Protein AF-A0A3T0RVB4-F1 (afdb_monomer_lite)

Secondary structure (DSSP, 8-state):
------------------------EEEEEEEEEEETTEEEEEEEEEEE-TT--EEEGGGTT--HHHHHHHH-TT------SSS-HHHHHHHHTT-EEEEEEEEETTEEEEEEEEEEPSSTT-EEEHHHHHHHHHTT-

pLDDT: mean 75.11, std 17.11, range [39.62, 95.88]

Sequence (137 aa):
MKNLIRSLFVLFSFCAITVTASADDCGTGKLNYKNKNIAVSEEVEICKNEYSQFYAKKCANGCEFTKALKQQTEVEVEDATVGSPGGQICQELGFDSRLVEVEFKKTKTPHVDLCFGKDKDSFVSTGFLRDLKGSLE

Radius of gyration: 22.42 Å; chains: 1; bounding box: 85×42×36 Å

Structure (mmCIF, N/CA/C/O backbone):
data_AF-A0A3T0RVB4-F1
#
_entry.id   AF-A0A3T0RVB4-F1
#
loop_
_atom_site.group_PDB
_atom_site.id
_atom_site.type_symbol
_atom_site.label_atom_id
_atom_site.label_alt_id
_atom_site.label_comp_id
_atom_site.label_asym_id
_atom_site.label_entity_id
_atom_site.label_seq_id
_atom_site.pdbx_PDB_ins_code
_atom_site.Cartn_x
_atom_site.Cartn_y
_atom_site.Cartn_z
_atom_site.occupancy
_atom_site.B_iso_or_equiv
_atom_site.auth_seq_id
_atom_site.auth_comp_id
_atom_site.auth_asym_id
_atom_site.auth_atom_id
_atom_site.pdbx_PDB_model_num
ATOM 1 N N . MET A 1 1 ? 68.637 -27.341 -19.274 1.00 39.62 1 MET A N 1
ATOM 2 C CA . MET A 1 1 ? 68.010 -26.270 -20.082 1.00 39.62 1 MET A CA 1
ATOM 3 C C . MET A 1 1 ? 66.578 -26.714 -20.350 1.00 39.62 1 MET A C 1
ATOM 5 O O . MET A 1 1 ? 66.400 -27.729 -20.993 1.00 39.62 1 MET A O 1
ATOM 9 N N . LYS A 1 2 ? 65.624 -26.260 -19.529 1.00 42.66 2 LYS A N 1
ATOM 10 C CA . LYS A 1 2 ? 64.798 -25.051 -19.730 1.00 42.66 2 LYS A CA 1
ATOM 11 C C . LYS A 1 2 ? 63.659 -25.314 -20.727 1.00 42.66 2 LYS A C 1
ATOM 13 O O . LYS A 1 2 ? 63.905 -25.318 -21.923 1.00 42.66 2 LYS A O 1
ATOM 18 N N . ASN A 1 3 ? 62.445 -25.516 -20.203 1.00 47.66 3 ASN A N 1
ATOM 19 C CA . ASN A 1 3 ? 61.256 -24.671 -20.430 1.00 47.66 3 ASN A CA 1
ATOM 20 C C . ASN A 1 3 ? 59.991 -25.477 -20.088 1.00 47.66 3 ASN A C 1
ATOM 22 O O . ASN A 1 3 ? 59.591 -26.379 -20.806 1.00 47.66 3 ASN A O 1
ATOM 26 N N . LEU A 1 4 ? 59.529 -25.354 -18.846 1.00 48.09 4 LEU A N 1
ATOM 27 C CA . LEU A 1 4 ? 58.493 -24.397 -18.426 1.00 48.09 4 LEU A CA 1
ATOM 28 C C . LEU A 1 4 ? 57.080 -24.929 -18.706 1.00 48.09 4 LEU A C 1
ATOM 30 O O . LEU A 1 4 ? 56.385 -24.537 -19.633 1.00 48.09 4 LEU A O 1
ATOM 34 N N . ILE A 1 5 ? 56.661 -25.794 -17.784 1.00 57.03 5 ILE A N 1
ATOM 35 C CA . ILE A 1 5 ? 55.304 -25.821 -17.243 1.00 57.03 5 ILE A CA 1
ATOM 36 C C . ILE A 1 5 ? 54.887 -24.371 -16.979 1.00 57.03 5 ILE A C 1
ATOM 38 O O . ILE A 1 5 ? 55.533 -23.727 -16.150 1.00 57.03 5 ILE A O 1
ATOM 42 N N . ARG A 1 6 ? 53.844 -23.867 -17.648 1.00 49.91 6 ARG A N 1
ATOM 43 C CA . ARG A 1 6 ? 52.849 -22.947 -17.067 1.00 49.91 6 ARG A CA 1
ATOM 44 C C . ARG A 1 6 ? 51.875 -22.403 -18.109 1.00 49.91 6 ARG A C 1
ATOM 46 O O . ARG A 1 6 ? 52.274 -21.926 -19.160 1.00 49.91 6 ARG A O 1
ATOM 53 N N . SER A 1 7 ? 50.620 -22.367 -17.675 1.00 51.84 7 SER A N 1
ATOM 54 C CA . SER A 1 7 ? 49.610 -21.384 -18.063 1.00 51.84 7 SER A CA 1
ATOM 55 C C . SER A 1 7 ? 48.964 -21.539 -19.435 1.00 51.84 7 SER A C 1
ATOM 57 O O . SER A 1 7 ? 49.312 -20.853 -20.386 1.00 51.84 7 SER A O 1
ATOM 59 N N . LEU A 1 8 ? 47.884 -22.321 -19.468 1.00 43.34 8 LEU A N 1
ATOM 60 C CA . LEU A 1 8 ? 46.702 -21.922 -20.235 1.00 43.34 8 LEU A CA 1
ATOM 61 C C . LEU A 1 8 ? 45.421 -22.360 -19.510 1.00 43.34 8 LEU A C 1
ATOM 63 O O . LEU A 1 8 ? 44.598 -23.114 -20.008 1.00 43.34 8 LEU A O 1
ATOM 67 N N . PHE A 1 9 ? 45.299 -21.913 -18.269 1.00 50.94 9 PHE A N 1
ATOM 68 C CA . PHE A 1 9 ? 44.033 -21.838 -17.550 1.00 50.94 9 PHE A CA 1
ATOM 69 C C . PHE A 1 9 ? 43.914 -20.383 -17.095 1.00 50.94 9 PHE A C 1
ATOM 71 O O . PHE A 1 9 ? 44.941 -19.772 -16.801 1.00 50.94 9 PHE A O 1
ATOM 78 N N . VAL A 1 10 ? 42.691 -19.858 -17.002 1.00 53.34 10 VAL A N 1
ATOM 79 C CA . VAL A 1 10 ? 42.357 -18.449 -16.699 1.00 53.34 10 VAL A CA 1
ATOM 80 C C . VAL A 1 10 ? 42.542 -17.558 -17.944 1.00 53.34 10 VAL A C 1
ATOM 82 O O . VAL A 1 10 ? 43.652 -17.281 -18.367 1.00 53.34 10 VAL A O 1
ATOM 85 N N . LEU A 1 11 ? 41.496 -17.167 -18.670 1.00 47.28 11 LEU A N 1
ATOM 86 C CA . LEU A 1 11 ? 40.499 -16.181 -18.255 1.00 47.28 11 LEU A CA 1
ATOM 87 C C . LEU A 1 11 ? 39.195 -16.411 -19.055 1.00 47.28 11 LEU A C 1
ATOM 89 O O . LEU A 1 11 ? 38.960 -15.790 -20.088 1.00 47.28 11 LEU A O 1
ATOM 93 N N . PHE A 1 12 ? 38.307 -17.280 -18.571 1.00 45.94 12 PHE A N 1
ATOM 94 C CA . PHE A 1 12 ? 36.884 -17.148 -18.893 1.00 45.94 12 PHE A CA 1
ATOM 95 C C . PHE A 1 12 ? 36.340 -16.036 -17.995 1.00 45.94 12 PHE A C 1
ATOM 97 O O . PHE A 1 12 ? 35.777 -16.280 -16.931 1.00 45.94 12 PHE A O 1
ATOM 104 N N . SER A 1 13 ? 36.595 -14.792 -18.401 1.00 52.44 13 SER A N 1
ATOM 105 C CA . SER A 1 13 ? 35.990 -13.603 -17.806 1.00 52.44 13 SER A CA 1
ATOM 106 C C . SER A 1 13 ? 34.532 -13.526 -18.257 1.00 52.44 13 SER A C 1
ATOM 108 O O . SER A 1 13 ? 34.138 -12.634 -19.003 1.00 52.44 13 SER A O 1
ATOM 110 N N . PHE A 1 14 ? 33.723 -14.498 -17.830 1.00 54.00 14 PHE A N 1
ATOM 111 C CA . PHE A 1 14 ? 32.285 -14.306 -17.752 1.00 54.00 14 PHE A CA 1
ATOM 112 C C . PHE A 1 14 ? 32.068 -13.268 -16.655 1.00 54.00 14 PHE A C 1
ATOM 114 O O . PHE A 1 14 ? 31.983 -13.595 -15.472 1.00 54.00 14 PHE A O 1
ATOM 121 N N . CYS A 1 15 ? 32.013 -11.997 -17.050 1.00 50.72 15 CYS A N 1
ATOM 122 C CA . CYS A 1 15 ? 31.265 -11.003 -16.302 1.00 50.72 15 CYS A CA 1
ATOM 123 C C . CYS A 1 15 ? 29.825 -11.513 -16.249 1.00 50.72 15 CYS A C 1
ATOM 125 O O . CYS A 1 15 ? 29.020 -11.243 -17.136 1.00 50.72 15 CYS A O 1
ATOM 127 N N . ALA A 1 16 ? 29.529 -12.317 -15.229 1.00 48.28 16 ALA A N 1
ATOM 128 C CA . ALA A 1 16 ? 28.181 -12.543 -14.768 1.00 48.28 16 ALA A CA 1
ATOM 129 C C . ALA A 1 16 ? 27.679 -11.173 -14.317 1.00 48.28 16 ALA A C 1
ATOM 131 O O . ALA A 1 16 ? 27.910 -10.745 -13.189 1.00 48.28 16 ALA A O 1
ATOM 132 N N . ILE A 1 17 ? 27.067 -10.447 -15.251 1.00 48.03 17 ILE A N 1
ATOM 133 C CA . ILE A 1 17 ? 26.210 -9.314 -14.946 1.00 48.03 17 ILE A CA 1
ATOM 134 C C . ILE A 1 17 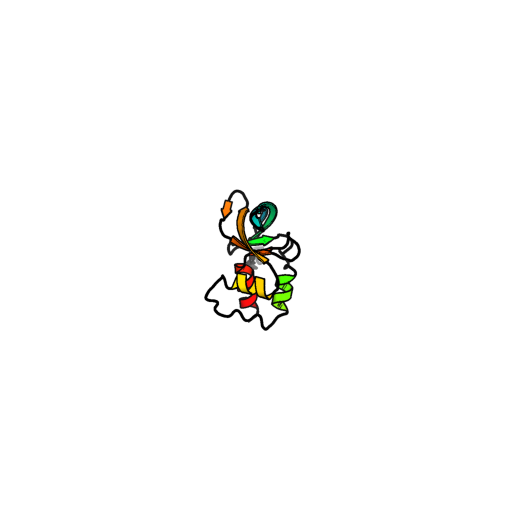? 25.035 -9.944 -14.207 1.00 48.03 17 ILE A C 1
ATOM 136 O O . ILE A 1 17 ? 24.049 -10.371 -14.803 1.00 48.03 17 ILE A O 1
ATOM 140 N N . THR A 1 18 ? 25.195 -10.122 -12.899 1.00 44.53 18 THR A N 1
ATOM 141 C CA . THR A 1 18 ? 24.088 -10.407 -12.005 1.00 44.53 18 THR A CA 1
ATOM 142 C C . THR A 1 18 ? 23.189 -9.190 -12.088 1.00 44.53 18 THR A C 1
ATOM 144 O O . THR A 1 18 ? 23.460 -8.164 -11.466 1.00 44.53 18 THR A O 1
ATOM 147 N N . VAL A 1 19 ? 22.154 -9.284 -12.918 1.00 47.94 19 VAL A N 1
ATOM 148 C CA . VAL A 1 19 ? 21.000 -8.399 -12.849 1.00 47.94 19 VAL A CA 1
ATOM 149 C C . VAL A 1 19 ? 20.393 -8.668 -11.479 1.00 47.94 19 VAL A C 1
ATOM 151 O O . VAL A 1 19 ? 19.651 -9.629 -11.289 1.00 47.94 19 VAL A O 1
ATOM 154 N N . THR A 1 20 ? 20.800 -7.892 -10.479 1.00 41.81 20 THR A N 1
ATOM 155 C CA . THR A 1 20 ? 20.102 -7.865 -9.203 1.00 41.81 20 THR A CA 1
ATOM 156 C C . THR A 1 20 ? 18.779 -7.181 -9.493 1.00 41.81 20 THR A C 1
ATOM 158 O O . THR A 1 20 ? 18.701 -5.955 -9.459 1.00 41.81 20 THR A O 1
ATOM 161 N N . ALA A 1 21 ? 17.752 -7.958 -9.841 1.00 52.41 21 ALA A N 1
ATOM 162 C CA . ALA A 1 21 ? 16.390 -7.504 -9.628 1.00 52.41 21 ALA A CA 1
ATOM 163 C C . ALA A 1 21 ? 16.342 -7.067 -8.160 1.00 52.41 21 ALA A C 1
ATOM 165 O O . ALA A 1 21 ? 16.620 -7.880 -7.273 1.00 52.41 21 ALA A O 1
ATOM 166 N N . SER A 1 22 ? 16.162 -5.767 -7.929 1.00 56.75 22 SER A N 1
ATOM 167 C CA . SER A 1 22 ? 16.068 -5.199 -6.591 1.00 56.75 22 SER A CA 1
ATOM 168 C C . SER A 1 22 ? 14.964 -5.963 -5.871 1.00 56.75 22 SER A C 1
ATOM 170 O O . SER A 1 22 ? 13.799 -5.822 -6.225 1.00 56.75 22 SER A O 1
ATOM 172 N N . ALA A 1 23 ? 15.331 -6.829 -4.925 1.00 71.38 23 ALA A N 1
ATOM 173 C CA . ALA A 1 23 ? 14.349 -7.580 -4.163 1.00 71.38 23 ALA A CA 1
ATOM 174 C C . ALA A 1 23 ? 13.448 -6.579 -3.435 1.00 71.38 23 ALA A C 1
ATOM 176 O O . ALA A 1 23 ? 13.952 -5.670 -2.771 1.00 71.38 23 ALA A O 1
ATOM 177 N N . ASP A 1 24 ? 12.135 -6.735 -3.586 1.00 85.31 24 ASP A N 1
ATOM 178 C CA . ASP A 1 24 ? 11.176 -5.867 -2.918 1.00 85.31 24 ASP A CA 1
ATOM 179 C C . ASP A 1 24 ? 11.401 -5.885 -1.404 1.00 85.31 24 ASP A C 1
ATOM 181 O O . ASP A 1 24 ? 11.643 -6.934 -0.794 1.00 85.31 24 ASP A O 1
ATOM 185 N N . ASP A 1 25 ? 11.327 -4.709 -0.786 1.00 91.88 25 ASP A N 1
ATOM 186 C CA . ASP A 1 25 ? 11.550 -4.578 0.642 1.00 91.88 25 ASP A CA 1
ATOM 187 C C . ASP A 1 25 ? 10.256 -4.865 1.405 1.00 91.88 25 ASP A C 1
ATOM 189 O O . ASP A 1 25 ? 9.337 -4.046 1.411 1.00 91.88 25 ASP A O 1
ATOM 193 N N . CYS A 1 26 ? 10.181 -6.025 2.057 1.00 92.44 26 CYS A N 1
ATOM 194 C CA . CYS A 1 26 ? 8.987 -6.492 2.755 1.00 92.44 26 CYS A CA 1
ATOM 195 C C . CYS A 1 26 ? 9.155 -6.516 4.279 1.00 92.44 26 CYS A C 1
ATOM 197 O O . CYS A 1 26 ? 10.222 -6.823 4.813 1.00 92.44 26 CYS A O 1
ATOM 199 N N . GLY A 1 27 ? 8.069 -6.251 5.002 1.00 92.75 27 GLY A N 1
ATOM 200 C CA . GLY A 1 27 ? 8.034 -6.316 6.461 1.00 92.75 27 GLY A CA 1
ATOM 201 C C . GLY A 1 27 ? 6.682 -5.924 7.050 1.00 92.75 27 GLY A C 1
ATOM 202 O O . GLY A 1 27 ? 5.743 -5.579 6.336 1.00 92.75 27 GLY A O 1
ATOM 203 N N . THR A 1 28 ? 6.582 -5.964 8.373 1.00 94.38 28 THR A N 1
ATOM 204 C CA . THR A 1 28 ? 5.390 -5.496 9.086 1.00 94.38 28 THR A CA 1
ATOM 205 C C . THR A 1 28 ? 5.317 -3.969 9.059 1.00 94.38 28 THR A C 1
ATOM 207 O O . THR A 1 28 ? 6.307 -3.279 9.327 1.00 94.38 28 THR A O 1
ATOM 210 N N . GLY A 1 29 ? 4.138 -3.439 8.752 1.00 93.56 29 GLY A N 1
ATOM 211 C CA . GLY A 1 29 ? 3.830 -2.015 8.783 1.00 93.56 29 GLY A CA 1
ATOM 212 C C . GLY A 1 29 ? 2.406 -1.758 9.265 1.00 93.56 29 GLY A C 1
ATOM 213 O O . GLY A 1 29 ? 1.673 -2.690 9.594 1.00 93.56 29 GLY A O 1
ATOM 214 N N . LYS A 1 30 ? 2.017 -0.485 9.316 1.00 95.31 30 LYS A N 1
ATOM 215 C CA . LYS A 1 30 ? 0.669 -0.065 9.708 1.00 95.31 30 LYS A CA 1
ATOM 216 C C . LYS A 1 30 ? 0.021 0.785 8.634 1.00 95.31 30 LYS A C 1
ATOM 218 O O . LYS A 1 30 ? 0.674 1.639 8.037 1.00 95.31 30 LYS A O 1
ATOM 223 N N . LEU A 1 31 ? -1.271 0.568 8.434 1.00 94.12 31 LEU A N 1
ATOM 224 C CA . LEU A 1 31 ? -2.131 1.384 7.590 1.00 94.12 31 LEU A CA 1
ATOM 225 C C . LEU A 1 31 ? -3.089 2.164 8.482 1.00 94.12 31 LEU A C 1
ATOM 227 O O . LEU A 1 31 ? -3.859 1.565 9.231 1.00 94.12 31 LEU A O 1
ATOM 231 N N . ASN A 1 32 ? -3.058 3.491 8.386 1.00 93.94 32 ASN A N 1
ATOM 232 C CA . ASN A 1 32 ? -3.980 4.373 9.094 1.00 93.94 32 ASN A CA 1
ATOM 233 C C . ASN A 1 32 ? -4.884 5.085 8.082 1.00 93.94 32 ASN A C 1
ATOM 235 O O . ASN A 1 32 ? -4.399 5.809 7.209 1.00 93.94 32 ASN A O 1
ATOM 239 N N . TYR A 1 33 ? -6.198 4.894 8.183 1.00 90.69 33 TYR A N 1
ATOM 240 C CA . TYR A 1 33 ? -7.168 5.489 7.257 1.00 90.69 33 TYR A CA 1
ATOM 241 C C . TYR A 1 33 ? -8.540 5.697 7.910 1.00 90.69 33 TYR A C 1
ATOM 243 O O . TYR A 1 33 ? -8.785 5.274 9.039 1.00 90.69 33 TYR A O 1
ATOM 251 N N . LYS A 1 34 ? -9.452 6.381 7.211 1.00 86.56 34 LYS A N 1
ATOM 252 C CA . LYS A 1 34 ? -10.847 6.547 7.646 1.00 86.56 34 LYS A CA 1
ATOM 253 C C . LYS A 1 34 ? -11.762 5.635 6.836 1.00 86.56 34 LYS A C 1
ATOM 255 O O . LYS A 1 34 ? -11.782 5.722 5.614 1.00 86.56 34 LYS A O 1
ATOM 260 N N . ASN A 1 35 ? -12.564 4.816 7.508 1.00 83.12 35 ASN A N 1
ATOM 261 C CA . ASN A 1 35 ? -13.626 4.017 6.897 1.00 83.12 35 ASN A CA 1
ATOM 262 C C . ASN A 1 35 ? -14.977 4.472 7.449 1.00 83.12 35 ASN A C 1
ATOM 264 O O . ASN A 1 35 ? -15.220 4.342 8.647 1.00 83.12 35 ASN A O 1
ATOM 268 N N . LYS A 1 36 ? -15.847 5.041 6.603 1.00 85.25 36 LYS A N 1
ATOM 269 C CA . LYS A 1 36 ? -17.158 5.584 7.019 1.00 85.25 36 LYS A CA 1
ATOM 270 C C . LYS A 1 36 ? -17.054 6.497 8.258 1.00 85.25 36 LYS A C 1
ATOM 272 O O . LYS A 1 36 ? -17.829 6.372 9.199 1.00 85.25 36 LYS A O 1
ATOM 277 N N . ASN A 1 37 ? -16.072 7.406 8.251 1.00 84.75 37 ASN A N 1
ATOM 278 C CA . ASN A 1 37 ? -15.716 8.332 9.343 1.00 84.75 37 ASN A CA 1
ATOM 279 C C . ASN A 1 37 ? -15.116 7.707 10.614 1.00 84.75 37 ASN A C 1
ATOM 281 O O . ASN A 1 37 ? -14.808 8.435 11.556 1.00 84.75 37 ASN A O 1
ATOM 285 N N . ILE A 1 38 ? -14.878 6.398 10.636 1.00 89.62 38 ILE A N 1
ATOM 286 C CA . ILE A 1 38 ? -14.200 5.712 11.736 1.00 89.62 38 ILE A CA 1
ATOM 287 C C . ILE A 1 38 ? -12.709 5.635 11.412 1.00 89.62 38 ILE A C 1
ATOM 289 O O . ILE A 1 38 ? -12.333 5.207 10.321 1.00 89.62 38 ILE A O 1
ATOM 293 N N . ALA A 1 39 ? -11.859 6.067 12.345 1.00 91.25 39 ALA A N 1
ATOM 294 C CA . ALA A 1 39 ? -10.417 5.882 12.226 1.00 91.25 39 ALA A CA 1
ATOM 295 C C . ALA A 1 39 ? -10.076 4.393 12.377 1.00 91.25 39 ALA A C 1
ATOM 297 O O . ALA A 1 39 ? -10.467 3.756 13.355 1.00 91.25 39 ALA A O 1
ATOM 298 N N . VAL A 1 40 ? -9.352 3.858 11.403 1.00 91.00 40 VAL A N 1
ATOM 299 C CA . VAL A 1 40 ? -8.887 2.474 11.351 1.00 91.00 40 VAL A CA 1
ATOM 300 C C . VAL A 1 40 ? -7.362 2.490 11.364 1.00 91.00 40 VAL A C 1
ATOM 302 O O . VAL A 1 40 ? -6.748 3.285 10.653 1.00 91.00 40 VAL A O 1
ATOM 305 N N . SER A 1 41 ? -6.771 1.627 12.189 1.00 93.81 41 SER A N 1
ATOM 306 C CA . SER A 1 41 ? -5.332 1.374 12.248 1.00 93.81 41 SER A CA 1
ATOM 307 C C . SER A 1 41 ? -5.125 -0.133 12.223 1.00 93.81 41 SER A C 1
ATOM 309 O O . SER A 1 41 ? -5.552 -0.831 13.143 1.00 93.81 41 SER A O 1
ATOM 311 N N . GLU A 1 42 ? -4.536 -0.634 11.144 1.00 92.31 42 GLU A N 1
ATOM 312 C CA . GLU A 1 42 ? -4.357 -2.066 10.899 1.00 92.31 42 GLU A CA 1
ATOM 313 C C . GLU A 1 42 ? -2.870 -2.371 10.723 1.00 92.31 42 GLU A C 1
ATOM 315 O O . GLU A 1 42 ? -2.169 -1.680 9.984 1.00 92.31 42 GLU A O 1
ATOM 320 N N . GLU A 1 43 ? -2.386 -3.401 11.416 1.00 94.25 43 GLU A N 1
ATOM 321 C CA . GLU A 1 43 ? -1.040 -3.934 11.219 1.00 94.25 43 GLU A CA 1
ATOM 322 C C . GLU A 1 43 ? -1.077 -5.009 10.132 1.00 94.25 43 GLU A C 1
ATOM 324 O O . GLU A 1 43 ? -1.890 -5.931 10.188 1.00 94.25 43 GLU A O 1
ATOM 329 N N . VAL A 1 44 ? -0.217 -4.872 9.126 1.00 92.44 44 VAL A N 1
ATOM 330 C CA . VAL A 1 44 ? -0.224 -5.702 7.915 1.00 92.44 44 VAL A CA 1
ATOM 331 C C . VAL A 1 44 ? 1.202 -5.980 7.440 1.00 92.44 44 VAL A C 1
ATOM 333 O O . VAL A 1 44 ? 2.134 -5.228 7.734 1.00 92.44 44 VAL A O 1
ATOM 336 N N . GLU A 1 45 ? 1.390 -7.051 6.666 1.00 93.25 45 GLU A N 1
ATOM 337 C CA . GLU A 1 45 ? 2.641 -7.268 5.934 1.00 93.25 45 GLU A CA 1
ATOM 338 C C . GLU A 1 45 ? 2.640 -6.452 4.633 1.00 93.25 45 GLU A C 1
ATOM 340 O O . GLU A 1 45 ? 1.864 -6.715 3.709 1.00 93.25 45 GLU A O 1
ATOM 345 N N . ILE A 1 46 ? 3.536 -5.471 4.560 1.00 93.00 46 ILE A N 1
ATOM 346 C CA . ILE A 1 46 ? 3.686 -4.533 3.446 1.00 93.00 46 ILE A CA 1
ATOM 347 C C . ILE A 1 46 ? 4.993 -4.840 2.720 1.00 93.00 46 ILE A C 1
ATOM 349 O O . ILE A 1 46 ? 6.008 -5.130 3.353 1.00 93.00 46 ILE A O 1
ATOM 353 N N . CYS A 1 47 ? 4.979 -4.741 1.399 1.00 92.25 47 CYS A N 1
ATOM 354 C CA . CYS A 1 47 ? 6.173 -4.672 0.573 1.00 92.25 47 CYS A CA 1
ATOM 355 C C . CYS A 1 47 ? 6.260 -3.309 -0.111 1.00 92.25 47 CYS A C 1
ATOM 357 O O . CYS A 1 47 ? 5.239 -2.689 -0.426 1.00 92.25 47 CYS A O 1
ATOM 359 N N . LYS A 1 48 ? 7.489 -2.850 -0.332 1.00 92.19 48 LYS A N 1
ATOM 360 C CA . LYS A 1 48 ? 7.822 -1.627 -1.051 1.00 92.19 48 LYS A CA 1
ATOM 361 C C . LYS A 1 48 ? 8.778 -1.968 -2.191 1.00 92.19 48 LYS A C 1
ATOM 363 O O . LYS A 1 48 ? 9.857 -2.499 -1.937 1.00 92.19 48 LYS A O 1
ATOM 368 N N . ASN A 1 49 ? 8.394 -1.641 -3.421 1.00 88.50 49 ASN A N 1
ATOM 369 C CA . ASN A 1 49 ? 9.272 -1.833 -4.576 1.00 88.50 49 ASN A CA 1
ATOM 370 C C . ASN A 1 49 ? 10.273 -0.676 -4.746 1.00 88.50 49 ASN A C 1
ATOM 372 O O . ASN A 1 49 ? 10.232 0.335 -4.033 1.00 88.50 49 ASN A O 1
ATOM 376 N N . GLU A 1 50 ? 11.164 -0.809 -5.727 1.00 85.44 50 GLU A N 1
ATOM 377 C CA . GLU A 1 50 ? 12.178 0.201 -6.062 1.00 85.44 50 GLU A CA 1
ATOM 378 C C . GLU A 1 50 ? 11.585 1.568 -6.460 1.00 85.44 50 GLU A C 1
ATOM 380 O O . GLU A 1 50 ? 12.188 2.609 -6.202 1.00 85.44 50 GLU A O 1
ATOM 385 N N . TYR A 1 51 ? 10.351 1.586 -6.974 1.00 84.00 51 TYR A N 1
ATOM 386 C CA . TYR A 1 51 ? 9.600 2.796 -7.332 1.00 84.00 51 TYR A CA 1
ATOM 387 C C . TYR A 1 51 ? 8.843 3.422 -6.153 1.00 84.00 51 TYR A C 1
ATOM 389 O O . TYR A 1 51 ? 8.038 4.336 -6.330 1.00 84.00 51 TYR A O 1
ATOM 397 N N . SER A 1 52 ? 9.093 2.953 -4.928 1.00 85.56 52 SER A N 1
ATOM 398 C CA . SER A 1 52 ? 8.399 3.388 -3.713 1.00 85.56 52 SER A CA 1
ATOM 399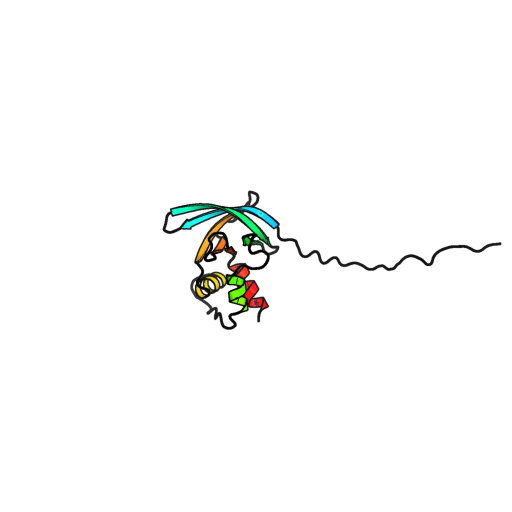 C C . SER A 1 52 ? 6.885 3.159 -3.714 1.00 85.56 52 SER A C 1
ATOM 401 O O . SER A 1 52 ? 6.144 3.860 -3.024 1.00 85.56 52 SER A O 1
ATOM 403 N N . GLN A 1 53 ? 6.428 2.147 -4.443 1.00 88.88 53 GLN A N 1
ATOM 404 C CA . GLN A 1 53 ? 5.042 1.700 -4.435 1.00 88.88 53 GLN A CA 1
ATOM 405 C C . GLN A 1 53 ? 4.843 0.659 -3.340 1.00 88.88 53 GLN A C 1
ATOM 407 O O . GLN A 1 53 ? 5.650 -0.258 -3.189 1.00 88.88 53 GLN A O 1
ATOM 412 N N . PHE A 1 54 ? 3.761 0.812 -2.582 1.00 91.69 54 PHE A N 1
ATOM 413 C CA . PHE A 1 54 ? 3.407 -0.085 -1.489 1.00 91.69 54 PHE A CA 1
ATOM 414 C C . PHE A 1 54 ? 2.376 -1.101 -1.949 1.00 91.69 54 PHE A C 1
ATOM 416 O O . PHE A 1 54 ? 1.433 -0.753 -2.654 1.00 91.69 54 PHE A O 1
ATOM 423 N N . TYR A 1 55 ? 2.507 -2.341 -1.506 1.00 92.00 55 TYR A N 1
ATOM 424 C CA . TYR A 1 55 ? 1.508 -3.369 -1.753 1.00 92.00 55 TYR A CA 1
ATOM 425 C C . TYR A 1 55 ? 1.515 -4.412 -0.633 1.00 92.00 55 TYR A C 1
ATOM 427 O O . TYR A 1 55 ? 2.486 -4.540 0.114 1.00 92.00 55 TYR A O 1
ATOM 435 N N . ALA A 1 56 ? 0.419 -5.149 -0.481 1.00 92.31 56 ALA A N 1
ATOM 436 C CA . ALA A 1 56 ? 0.336 -6.231 0.490 1.00 92.31 56 ALA A CA 1
ATOM 437 C C . ALA A 1 56 ? 1.296 -7.352 0.094 1.00 92.31 56 ALA A C 1
ATOM 439 O O . ALA A 1 56 ? 1.274 -7.786 -1.053 1.00 92.31 56 ALA A O 1
ATOM 440 N N . LYS A 1 57 ? 2.071 -7.917 1.021 1.00 90.44 57 LYS A N 1
ATOM 441 C CA . LYS A 1 57 ? 3.041 -8.983 0.689 1.00 90.44 57 LYS A CA 1
ATOM 442 C C . LYS A 1 57 ? 2.421 -10.169 -0.056 1.00 90.44 57 LYS A C 1
ATOM 444 O O . LYS A 1 57 ? 3.031 -10.719 -0.970 1.00 90.44 57 LYS A O 1
ATOM 449 N N . LYS A 1 58 ? 1.175 -10.531 0.265 1.00 86.88 58 LYS A N 1
ATOM 450 C CA . LYS A 1 58 ? 0.436 -11.592 -0.444 1.00 86.88 58 LYS A CA 1
ATOM 451 C C . LYS A 1 58 ? 0.186 -11.292 -1.931 1.00 86.88 58 LYS A C 1
ATOM 453 O O . LYS A 1 58 ? -0.137 -12.196 -2.693 1.00 86.88 58 LYS A O 1
ATOM 458 N N . CYS A 1 59 ? 0.373 -10.045 -2.345 1.00 86.12 59 CYS A N 1
ATOM 459 C CA . CYS A 1 59 ? 0.285 -9.580 -3.719 1.00 86.12 59 CYS A CA 1
ATOM 460 C C . CYS A 1 59 ? 1.634 -9.483 -4.443 1.00 86.12 59 CYS A C 1
ATOM 462 O O . CYS A 1 59 ? 1.650 -9.014 -5.578 1.00 86.12 59 CYS A O 1
ATOM 464 N N . ALA A 1 60 ? 2.737 -9.972 -3.862 1.00 79.62 60 ALA A N 1
ATOM 465 C CA . ALA A 1 60 ? 4.042 -10.028 -4.535 1.00 79.62 60 ALA A CA 1
ATOM 466 C C . ALA A 1 60 ? 3.994 -10.773 -5.884 1.00 79.62 60 ALA A C 1
ATOM 468 O O . ALA A 1 60 ? 4.700 -10.422 -6.820 1.00 79.62 60 ALA A O 1
ATOM 469 N N . ASN A 1 61 ? 3.094 -11.755 -6.017 1.00 71.69 61 ASN A N 1
ATOM 470 C CA . ASN A 1 61 ? 2.847 -12.485 -7.268 1.00 71.69 61 ASN A CA 1
ATOM 471 C C . ASN A 1 61 ? 1.547 -12.043 -7.977 1.00 71.69 61 ASN A C 1
ATOM 473 O O . ASN A 1 61 ? 0.976 -12.788 -8.777 1.00 71.69 61 ASN A O 1
ATOM 477 N N . GLY A 1 62 ? 1.060 -10.840 -7.662 1.00 69.94 62 GLY A N 1
ATOM 478 C CA . GLY A 1 62 ? -0.193 -10.263 -8.145 1.00 69.94 62 GLY A CA 1
ATOM 479 C C . GLY A 1 62 ? -1.411 -10.589 -7.271 1.00 69.94 62 GLY A C 1
ATOM 480 O O . GLY A 1 62 ? -1.664 -11.749 -6.940 1.00 69.94 62 GLY A O 1
ATOM 481 N N . CYS A 1 63 ? -2.199 -9.562 -6.931 1.00 75.88 63 CYS A N 1
ATOM 482 C CA . CYS A 1 63 ? -3.532 -9.733 -6.346 1.00 75.88 63 CYS A CA 1
ATOM 483 C C . CYS A 1 63 ? -4.554 -10.186 -7.415 1.00 75.88 63 CYS A C 1
ATOM 485 O O . CYS A 1 63 ? -4.300 -10.101 -8.616 1.00 75.88 63 CYS A O 1
ATOM 487 N N . GLU A 1 64 ? -5.763 -10.589 -7.006 1.00 70.69 64 GLU A N 1
ATOM 488 C CA . GLU A 1 64 ? -6.859 -10.888 -7.948 1.00 70.69 64 GLU A CA 1
ATOM 489 C C . GLU A 1 64 ? -7.134 -9.747 -8.939 1.00 70.69 64 GLU A C 1
ATOM 491 O O . GLU A 1 64 ? -7.315 -9.987 -10.128 1.00 70.69 64 GLU A O 1
ATOM 496 N N . PHE A 1 65 ? -7.097 -8.498 -8.481 1.00 69.38 65 PHE A N 1
ATOM 497 C CA . PHE A 1 65 ? -7.408 -7.347 -9.325 1.00 69.38 65 PHE A CA 1
ATOM 498 C C . PHE A 1 65 ? -6.300 -6.987 -10.318 1.00 69.38 65 PHE A C 1
ATOM 500 O O . PHE A 1 65 ? -6.593 -6.496 -11.403 1.00 69.38 65 PHE A O 1
ATOM 507 N N . THR A 1 66 ? -5.031 -7.290 -10.020 1.00 69.00 66 THR A N 1
ATOM 508 C CA . THR A 1 66 ? -3.956 -7.118 -11.011 1.00 69.00 66 THR A CA 1
ATOM 509 C C . THR A 1 66 ? -4.036 -8.189 -12.096 1.00 69.00 66 THR A C 1
ATOM 511 O O . THR A 1 66 ? -3.667 -7.936 -13.240 1.00 69.00 66 THR A O 1
ATOM 514 N N . LYS A 1 67 ? -4.566 -9.376 -11.7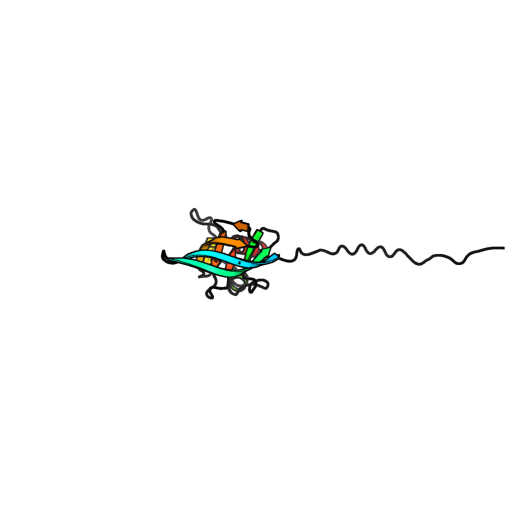69 1.00 72.19 67 LYS A N 1
ATOM 515 C CA . LYS A 1 67 ? -4.911 -10.402 -12.764 1.00 72.19 67 LYS A CA 1
ATOM 516 C C . LYS A 1 67 ? -6.118 -9.984 -13.604 1.00 72.19 67 LYS A C 1
ATOM 518 O O . LYS A 1 67 ? -6.073 -10.173 -14.812 1.00 72.19 67 LYS A O 1
ATOM 523 N N . ALA A 1 68 ? -7.144 -9.390 -12.990 1.00 67.88 68 ALA A N 1
ATOM 524 C CA . ALA A 1 68 ? -8.304 -8.856 -13.706 1.00 67.88 68 ALA A CA 1
ATOM 525 C C . ALA A 1 68 ? -7.900 -7.756 -14.703 1.00 67.88 68 ALA A C 1
ATOM 527 O O . ALA A 1 68 ? -8.313 -7.811 -15.856 1.00 67.88 68 ALA A O 1
ATOM 528 N N . LEU A 1 69 ? -7.010 -6.838 -14.307 1.00 71.12 69 LEU A N 1
ATOM 529 C CA . LEU A 1 69 ? -6.478 -5.801 -15.198 1.00 71.12 69 LEU A CA 1
ATOM 530 C C . LEU A 1 69 ? -5.734 -6.389 -16.408 1.00 71.12 69 LEU A C 1
ATOM 532 O O . LEU A 1 69 ? -5.911 -5.921 -17.521 1.00 71.12 69 LEU A O 1
ATOM 536 N N . LYS A 1 70 ? -4.954 -7.464 -16.221 1.00 65.56 70 LYS A N 1
ATOM 537 C CA . LYS A 1 70 ? -4.305 -8.179 -17.338 1.00 65.56 70 LYS A CA 1
ATOM 538 C C . LYS A 1 70 ? -5.291 -8.852 -18.298 1.00 65.56 70 LYS A C 1
ATOM 540 O O . LYS A 1 70 ? -4.917 -9.156 -19.424 1.00 65.56 70 LYS A O 1
ATOM 545 N N . GLN A 1 71 ? -6.501 -9.161 -17.835 1.00 62.09 71 GLN A N 1
ATOM 546 C CA . GLN A 1 71 ? -7.536 -9.830 -18.626 1.00 62.09 71 GLN A CA 1
ATOM 547 C C . GLN A 1 71 ? -8.476 -8.844 -19.327 1.00 62.09 71 GLN A C 1
ATOM 549 O O . GLN A 1 71 ? -9.133 -9.231 -20.290 1.00 62.09 71 GLN A O 1
ATOM 554 N N . GLN A 1 72 ? -8.558 -7.599 -18.853 1.00 62.41 72 GLN A N 1
ATOM 555 C CA . GLN A 1 72 ? -9.404 -6.560 -19.428 1.00 62.41 72 GLN A CA 1
ATOM 556 C C . GLN A 1 72 ? -8.575 -5.656 -20.345 1.00 62.41 72 GLN A C 1
ATOM 558 O O . GLN A 1 72 ? -7.827 -4.801 -19.885 1.00 62.41 72 GLN A O 1
ATOM 563 N N . THR A 1 73 ? -8.725 -5.844 -21.655 1.00 53.53 73 THR A N 1
ATOM 564 C CA . THR A 1 73 ? -8.062 -5.049 -22.703 1.00 53.53 73 THR A CA 1
ATOM 565 C C . THR A 1 73 ? -8.610 -3.623 -22.857 1.00 53.53 73 THR A C 1
ATOM 567 O O . THR A 1 73 ? -8.014 -2.836 -23.580 1.00 53.53 73 THR A O 1
ATOM 570 N N . GLU A 1 74 ? -9.720 -3.275 -22.195 1.00 56.66 74 GLU A N 1
ATOM 571 C CA . GLU A 1 74 ? -10.490 -2.038 -22.434 1.00 56.66 74 GLU A CA 1
ATOM 572 C C . GLU A 1 74 ? -10.758 -1.233 -21.147 1.00 56.66 74 GLU A C 1
ATOM 574 O O . GLU A 1 74 ? -11.818 -0.637 -20.984 1.00 56.66 74 GLU A O 1
ATOM 579 N N . VAL A 1 75 ? -9.830 -1.225 -20.186 1.00 56.09 75 VAL A N 1
ATOM 580 C CA . VAL A 1 75 ? -9.927 -0.287 -19.051 1.00 56.09 75 VAL A CA 1
ATOM 581 C C . VAL A 1 75 ? -9.607 1.117 -19.580 1.00 56.09 75 VAL A C 1
ATOM 583 O O . VAL A 1 75 ? -8.438 1.518 -19.628 1.00 56.09 75 VAL A O 1
ATOM 586 N N . GLU A 1 76 ? -10.618 1.829 -20.079 1.00 56.56 76 GLU A N 1
ATOM 587 C CA . GLU A 1 76 ? -10.505 3.205 -20.569 1.00 56.56 76 GLU A CA 1
ATOM 588 C C . GLU A 1 76 ? -10.309 4.165 -19.396 1.00 56.56 76 GLU A C 1
ATOM 590 O O . GLU A 1 76 ? -11.245 4.628 -18.756 1.00 56.56 76 GLU A O 1
ATOM 595 N N . VAL A 1 77 ? -9.047 4.512 -19.148 1.00 56.09 77 VAL A N 1
ATOM 596 C CA . VAL A 1 77 ? -8.718 5.627 -18.265 1.00 56.09 77 VAL A CA 1
ATOM 597 C C . VAL A 1 77 ? -8.941 6.891 -19.080 1.00 56.09 77 VAL A C 1
ATOM 599 O O . VAL A 1 77 ? -8.027 7.356 -19.760 1.00 56.09 77 VAL A O 1
ATOM 602 N N . GLU A 1 78 ? -10.169 7.405 -19.082 1.00 51.44 78 GLU A N 1
ATOM 603 C CA . GLU A 1 78 ? -10.402 8.779 -19.525 1.00 51.44 78 GLU A CA 1
ATOM 604 C C . GLU A 1 78 ? -9.484 9.708 -18.716 1.00 51.44 78 GLU A C 1
ATOM 606 O O . GLU A 1 78 ? -9.252 9.469 -17.530 1.00 51.44 78 GLU A O 1
ATOM 611 N N . ASP A 1 79 ? -8.941 10.757 -19.342 1.00 45.16 79 ASP A N 1
ATOM 612 C CA . ASP A 1 79 ? -8.188 11.811 -18.653 1.00 45.16 79 ASP A CA 1
ATOM 613 C C . ASP A 1 79 ? -9.123 12.526 -17.659 1.00 45.16 79 ASP A C 1
ATOM 615 O O . ASP A 1 79 ? -9.698 13.584 -17.932 1.00 45.16 79 ASP A O 1
ATOM 619 N N . ALA A 1 80 ? -9.354 11.910 -16.503 1.00 42.19 80 ALA A N 1
ATOM 620 C CA . ALA A 1 80 ? -10.320 12.383 -15.543 1.00 42.19 80 ALA A CA 1
ATOM 621 C C . ALA A 1 80 ? -9.814 13.686 -14.921 1.00 42.19 80 ALA A C 1
ATOM 623 O O . ALA A 1 80 ? -8.731 13.776 -14.344 1.00 42.19 80 ALA A O 1
ATOM 624 N N . THR A 1 81 ? -10.663 14.706 -14.971 1.00 43.34 81 THR A N 1
ATOM 625 C CA . THR A 1 81 ? -10.477 15.995 -14.290 1.00 43.34 81 THR A CA 1
ATOM 626 C C . THR A 1 81 ? -10.540 15.873 -12.756 1.00 43.34 81 THR A C 1
ATOM 628 O O . THR A 1 81 ? -10.325 16.863 -12.054 1.00 43.34 81 THR A O 1
ATOM 631 N N . VAL A 1 82 ? -10.814 14.672 -12.220 1.00 43.41 82 VAL A N 1
ATOM 632 C CA . VAL A 1 82 ? -10.972 14.375 -10.789 1.00 43.41 82 VAL A CA 1
ATOM 633 C C . VAL A 1 82 ? -10.430 12.971 -10.468 1.00 43.41 82 VAL A C 1
ATOM 635 O O . VAL A 1 82 ? -11.005 11.978 -10.895 1.00 43.41 82 VAL A O 1
ATOM 638 N N . GLY A 1 83 ? -9.374 12.885 -9.650 1.00 54.72 83 GLY A N 1
ATOM 639 C CA . GLY A 1 83 ? -8.791 11.617 -9.173 1.00 54.72 83 GLY A CA 1
ATOM 640 C C . GLY A 1 83 ? -7.437 11.267 -9.804 1.00 54.72 83 GLY A C 1
ATOM 641 O O . GLY A 1 83 ? -6.997 11.910 -10.751 1.00 54.72 83 GLY A O 1
ATOM 642 N N . SER A 1 84 ? -6.726 10.283 -9.237 1.00 68.06 84 SER A N 1
ATOM 643 C CA . SER A 1 84 ? -5.496 9.751 -9.842 1.00 68.06 84 SER A CA 1
ATOM 644 C C . SER A 1 84 ? -5.863 8.693 -10.900 1.00 68.06 84 SER A C 1
ATOM 646 O O . SER A 1 84 ? -6.780 7.908 -10.647 1.00 68.06 84 SER A O 1
ATOM 648 N N . PRO A 1 85 ? -5.149 8.595 -12.041 1.00 71.88 85 PRO A N 1
ATOM 649 C CA . PRO A 1 85 ? -5.399 7.563 -13.057 1.00 71.88 85 PRO A CA 1
ATOM 650 C C . PRO A 1 85 ? -5.471 6.138 -12.487 1.00 71.88 85 PRO A C 1
ATOM 652 O O . PRO A 1 85 ? -6.317 5.338 -12.868 1.00 71.88 85 PRO A O 1
ATOM 655 N N . GLY A 1 86 ? -4.619 5.815 -11.509 1.00 75.25 86 GLY A N 1
ATOM 656 C CA . GLY A 1 86 ? -4.651 4.510 -10.850 1.00 75.25 86 GLY A CA 1
ATOM 657 C C . GLY A 1 86 ? -5.842 4.311 -9.903 1.00 75.25 86 GLY A C 1
ATOM 658 O O . GLY A 1 86 ? -6.277 3.178 -9.704 1.00 75.25 86 GLY A O 1
ATOM 659 N N . GLY A 1 87 ? -6.374 5.387 -9.317 1.00 80.81 87 GLY A N 1
ATOM 660 C CA . GLY A 1 87 ? -7.593 5.348 -8.508 1.00 80.81 87 GLY A CA 1
ATOM 661 C C . GLY A 1 87 ? -8.835 5.085 -9.358 1.00 80.81 87 GLY A C 1
ATOM 662 O O . GLY A 1 87 ? -9.701 4.318 -8.946 1.00 80.81 87 GLY A O 1
ATOM 663 N N . GLN A 1 88 ? -8.885 5.634 -10.574 1.00 80.19 88 GLN A N 1
ATOM 664 C CA . GLN A 1 88 ? -9.932 5.312 -11.544 1.00 80.19 88 GLN A CA 1
ATOM 665 C C . GLN A 1 88 ? -9.872 3.839 -11.966 1.00 80.19 88 GLN A C 1
ATOM 667 O O . GLN A 1 88 ? -10.875 3.141 -11.843 1.00 80.19 88 GLN A O 1
ATOM 672 N N . ILE A 1 89 ? -8.684 3.328 -12.327 1.00 80.31 89 ILE A N 1
ATOM 673 C CA . ILE A 1 89 ? -8.487 1.894 -12.619 1.00 80.31 89 ILE A CA 1
ATOM 674 C C . ILE A 1 89 ? -8.988 1.031 -11.450 1.00 80.31 89 ILE A C 1
ATOM 676 O O . ILE A 1 89 ? -9.665 0.027 -11.654 1.00 80.31 89 ILE A O 1
ATOM 680 N N . CYS A 1 90 ? -8.682 1.420 -10.209 1.00 83.81 90 CYS A N 1
ATOM 681 C CA . CYS A 1 90 ? -9.164 0.706 -9.030 1.00 83.81 90 CYS A CA 1
ATOM 682 C C . CYS A 1 90 ? -10.700 0.626 -8.977 1.00 83.81 90 CYS A C 1
ATOM 684 O O . CYS A 1 90 ? -11.258 -0.447 -8.737 1.00 83.81 90 CYS A O 1
ATOM 686 N N . GLN A 1 91 ? -11.381 1.745 -9.227 1.00 83.19 91 GLN A N 1
ATOM 687 C CA . GLN A 1 91 ? -12.842 1.830 -9.195 1.00 83.19 91 GLN A CA 1
ATOM 688 C C . GLN A 1 91 ? -13.503 1.056 -10.339 1.00 83.19 91 GLN A C 1
ATOM 690 O O . GLN A 1 91 ? -14.482 0.351 -10.098 1.00 83.19 91 GLN A O 1
ATOM 695 N N . GLU A 1 92 ? -12.960 1.133 -11.555 1.00 81.69 92 GLU A N 1
ATOM 696 C CA . GLU A 1 92 ? -13.473 0.416 -12.733 1.00 81.69 92 GLU A CA 1
ATOM 697 C C . GLU A 1 92 ? -13.383 -1.102 -12.566 1.00 81.69 92 GLU A C 1
ATOM 699 O O . GLU A 1 92 ? -14.301 -1.840 -12.922 1.00 81.69 92 GLU A O 1
ATOM 704 N N . LEU A 1 93 ? -12.324 -1.574 -11.909 1.00 77.62 93 LEU A N 1
ATOM 705 C CA . LEU A 1 93 ? -12.179 -2.975 -11.523 1.00 77.62 93 LEU A CA 1
ATOM 706 C C . LEU A 1 93 ? -13.121 -3.385 -10.364 1.00 77.62 93 LEU A C 1
ATOM 708 O O . LEU A 1 93 ? -13.161 -4.558 -9.986 1.00 77.62 93 LEU A O 1
ATOM 712 N N . GLY A 1 94 ? -13.896 -2.450 -9.801 1.00 79.56 94 GLY A N 1
ATOM 713 C CA . GLY A 1 94 ? -14.861 -2.685 -8.723 1.00 79.56 94 GLY A CA 1
ATOM 714 C C . GLY A 1 94 ? -14.241 -2.749 -7.325 1.00 79.56 94 GLY A C 1
ATOM 715 O O . GLY A 1 94 ? -14.802 -3.398 -6.435 1.00 79.56 94 GLY A O 1
ATOM 716 N N . PHE A 1 95 ? -13.080 -2.122 -7.135 1.00 85.50 95 PHE A N 1
ATOM 717 C CA . PHE A 1 95 ? -12.327 -2.099 -5.881 1.00 85.50 95 PHE A CA 1
ATOM 718 C C . PHE A 1 95 ? -12.348 -0.713 -5.226 1.00 85.50 95 PHE A C 1
ATOM 720 O O . PHE A 1 95 ? -12.776 0.279 -5.814 1.00 85.50 95 PHE A O 1
ATOM 727 N N . ASP A 1 96 ? -11.935 -0.654 -3.960 1.00 85.88 96 ASP A N 1
ATOM 728 C CA . ASP A 1 96 ? -12.055 0.552 -3.139 1.00 85.88 96 ASP A CA 1
ATOM 729 C C . ASP A 1 96 ? -10.722 1.309 -3.081 1.00 85.88 96 ASP A C 1
ATOM 731 O O . ASP A 1 96 ? -9.740 0.801 -2.536 1.00 85.88 96 ASP A O 1
ATOM 735 N N . SER A 1 97 ? -10.686 2.524 -3.634 1.00 87.44 97 SER A N 1
ATOM 736 C CA . SER A 1 97 ? -9.516 3.407 -3.558 1.00 87.44 97 SER A CA 1
ATOM 737 C C . SER A 1 97 ? -9.582 4.255 -2.296 1.00 87.44 97 SER A C 1
ATOM 739 O O . SER A 1 97 ? -10.584 4.928 -2.037 1.00 87.44 97 SER A O 1
ATOM 741 N N . ARG A 1 98 ? -8.507 4.265 -1.507 1.00 88.00 98 ARG A N 1
ATOM 742 C CA . ARG A 1 98 ? -8.443 5.017 -0.250 1.00 88.00 98 ARG A CA 1
ATOM 743 C C . ARG A 1 98 ? -7.122 5.743 -0.099 1.00 88.00 98 ARG A C 1
ATOM 745 O O . ARG A 1 98 ? -6.059 5.201 -0.381 1.00 88.00 98 ARG A O 1
ATOM 752 N N . LEU A 1 99 ? -7.199 6.934 0.487 1.00 88.56 99 LEU A N 1
ATOM 753 C CA . LEU A 1 99 ? -6.029 7.665 0.946 1.00 88.56 99 LEU A CA 1
ATOM 754 C C . LEU A 1 99 ? -5.611 7.163 2.334 1.00 88.56 99 LEU A C 1
ATOM 756 O O . LEU A 1 99 ? -6.385 7.249 3.293 1.00 88.56 99 LEU A O 1
ATOM 760 N N . VAL A 1 100 ? -4.392 6.645 2.436 1.00 91.06 100 VAL A N 1
ATOM 761 C CA . VAL A 1 100 ? -3.873 5.941 3.612 1.00 91.06 100 VAL A CA 1
ATOM 762 C C . VAL A 1 100 ? -2.551 6.560 4.056 1.00 91.06 100 VAL A C 1
ATOM 764 O O . VAL A 1 100 ? -1.711 6.934 3.239 1.00 91.06 100 VAL A O 1
ATOM 767 N N . GLU A 1 101 ? -2.342 6.674 5.363 1.00 95.06 101 GLU A N 1
ATOM 768 C CA . GLU A 1 101 ? -1.001 6.856 5.918 1.00 95.06 101 GLU A CA 1
ATOM 769 C C . GLU A 1 101 ? -0.372 5.478 6.130 1.00 95.06 101 GLU A C 1
ATOM 771 O O . GLU A 1 101 ? -0.924 4.636 6.842 1.00 95.06 101 GLU A O 1
ATOM 776 N N . VAL A 1 102 ? 0.789 5.262 5.517 1.00 94.25 102 VAL A N 1
ATOM 777 C CA . VAL A 1 102 ? 1.558 4.023 5.643 1.00 94.25 102 VAL A CA 1
ATOM 778 C C . VAL A 1 102 ? 2.721 4.260 6.596 1.00 94.25 102 VAL A C 1
ATOM 780 O O . VAL A 1 102 ? 3.562 5.120 6.348 1.00 94.25 102 VAL A O 1
ATOM 783 N N . GLU A 1 103 ? 2.808 3.485 7.670 1.00 95.88 103 GLU A N 1
ATOM 784 C CA . GLU A 1 103 ? 3.996 3.411 8.519 1.00 95.88 103 GLU A CA 1
ATOM 785 C C . GLU A 1 103 ? 4.749 2.112 8.218 1.00 95.88 103 GLU A C 1
ATOM 787 O O . GLU A 1 103 ? 4.293 1.024 8.563 1.00 95.88 103 GLU A O 1
ATOM 792 N N . PHE A 1 104 ? 5.915 2.214 7.584 1.00 94.38 104 PHE A N 1
ATOM 793 C CA . PHE A 1 104 ? 6.748 1.072 7.214 1.00 94.38 104 PHE A CA 1
ATOM 794 C C . PHE A 1 104 ? 8.175 1.281 7.716 1.00 94.38 104 PHE A C 1
ATOM 796 O O . PHE A 1 104 ? 8.794 2.302 7.427 1.00 94.38 104 PHE A O 1
ATOM 803 N N . LYS A 1 105 ? 8.701 0.338 8.511 1.00 89.94 105 LYS A N 1
ATOM 804 C CA . LYS A 1 105 ? 10.043 0.429 9.128 1.00 89.94 105 LYS A CA 1
ATOM 805 C C . LYS A 1 105 ? 10.323 1.776 9.818 1.00 89.94 105 LYS A C 1
ATOM 807 O O . LYS A 1 105 ? 11.410 2.334 9.698 1.00 89.94 105 LYS A O 1
ATOM 812 N N . LYS A 1 106 ? 9.342 2.287 10.572 1.00 87.75 106 LYS A N 1
ATOM 813 C CA . LYS A 1 106 ? 9.368 3.598 11.261 1.00 87.75 106 LYS A CA 1
ATOM 814 C C . LYS A 1 106 ? 9.359 4.821 10.332 1.00 87.75 106 LYS A C 1
ATOM 816 O O . LYS A 1 106 ? 9.417 5.948 10.818 1.00 87.75 106 LYS A O 1
ATOM 821 N N . THR A 1 107 ? 9.269 4.635 9.018 1.00 91.56 107 THR A N 1
ATOM 822 C CA . THR A 1 107 ? 9.024 5.717 8.065 1.00 91.56 107 THR A CA 1
ATOM 823 C C . THR A 1 107 ? 7.526 5.870 7.860 1.00 91.56 107 THR A C 1
ATOM 825 O O . THR A 1 107 ? 6.848 4.913 7.497 1.00 91.56 107 THR A O 1
ATOM 828 N N . LYS A 1 108 ? 7.017 7.083 8.082 1.00 93.25 108 LYS A N 1
ATOM 829 C CA . LYS A 1 108 ? 5.632 7.437 7.778 1.00 93.25 108 LYS A CA 1
ATOM 830 C C . LYS A 1 108 ? 5.555 8.079 6.405 1.00 93.25 108 LYS A C 1
ATOM 832 O O . LYS A 1 108 ? 6.229 9.074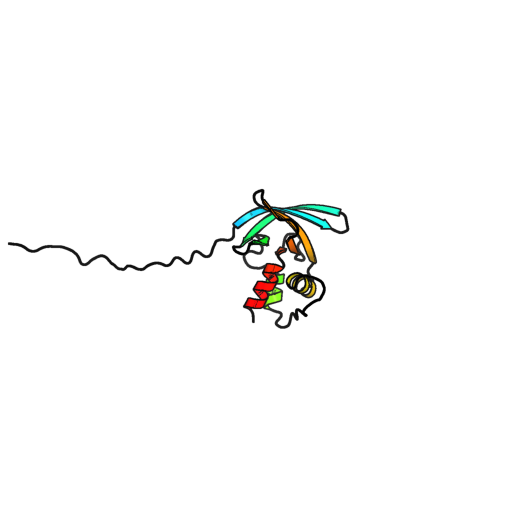 6.146 1.00 93.25 108 LYS A O 1
ATOM 837 N N . THR A 1 109 ? 4.720 7.523 5.546 1.00 92.06 109 THR A N 1
ATOM 838 C CA . THR A 1 109 ? 4.371 8.088 4.249 1.00 92.06 109 THR A CA 1
ATOM 839 C C . THR A 1 109 ? 2.896 8.474 4.296 1.00 92.06 109 THR A C 1
ATOM 841 O O . THR A 1 109 ? 2.034 7.594 4.247 1.00 92.06 109 THR A O 1
ATOM 844 N N . PRO A 1 110 ? 2.581 9.770 4.460 1.00 88.38 110 PRO A N 1
ATOM 845 C CA . PRO A 1 110 ? 1.202 10.225 4.442 1.00 88.38 110 PRO A CA 1
ATOM 846 C C . PRO A 1 110 ? 0.661 10.206 3.008 1.00 88.38 110 PRO A C 1
ATOM 848 O O . PRO A 1 110 ? 1.421 10.317 2.047 1.00 88.38 110 PRO A O 1
ATOM 851 N N . HIS A 1 111 ? -0.662 10.133 2.880 1.00 86.06 111 HIS A N 1
ATOM 852 C CA . HIS A 1 111 ? -1.367 10.334 1.611 1.00 86.06 111 HIS A CA 1
ATOM 853 C C . HIS A 1 111 ? -0.986 9.353 0.488 1.00 86.06 111 HIS A C 1
ATOM 855 O O . HIS A 1 111 ? -0.904 9.736 -0.677 1.00 86.06 111 HIS A O 1
ATOM 861 N N . VAL A 1 112 ? -0.790 8.078 0.824 1.00 88.81 112 VAL A N 1
ATOM 862 C CA . VAL A 1 112 ? -0.637 7.011 -0.169 1.00 88.81 112 VAL A CA 1
ATOM 863 C C . VAL A 1 112 ? -2.020 6.581 -0.639 1.00 88.81 112 VAL A C 1
ATOM 865 O O . VAL A 1 112 ? -2.839 6.126 0.155 1.00 88.81 112 VAL A O 1
ATOM 868 N N . ASP A 1 113 ? -2.283 6.726 -1.929 1.00 89.81 113 ASP A N 1
ATOM 869 C CA . ASP A 1 113 ? -3.505 6.222 -2.549 1.00 89.81 113 ASP A CA 1
ATOM 870 C C . ASP A 1 113 ? -3.353 4.714 -2.802 1.00 89.81 113 ASP A C 1
ATOM 872 O O . ASP A 1 113 ? -2.477 4.275 -3.558 1.00 89.81 113 ASP A O 1
ATOM 876 N N . LEU A 1 114 ? -4.148 3.918 -2.089 1.00 90.19 114 LEU A N 1
ATOM 877 C CA . LEU A 1 114 ? -4.139 2.461 -2.135 1.00 90.19 114 LEU A CA 1
ATOM 878 C C . LEU A 1 114 ? -5.465 1.951 -2.694 1.00 90.19 114 LEU A C 1
ATOM 880 O O . LEU A 1 114 ? -6.536 2.332 -2.226 1.00 90.19 114 LEU A O 1
ATOM 884 N N . CYS A 1 115 ? -5.374 1.021 -3.636 1.00 89.06 115 CYS A N 1
ATOM 885 C CA . CYS A 1 115 ? -6.492 0.217 -4.091 1.00 89.06 115 CYS A CA 1
ATOM 886 C C . CYS A 1 115 ? -6.615 -1.037 -3.226 1.00 89.06 115 CYS A C 1
ATOM 888 O O . CYS A 1 115 ? -5.686 -1.850 -3.186 1.00 89.06 115 CYS A O 1
ATOM 890 N N . PHE A 1 116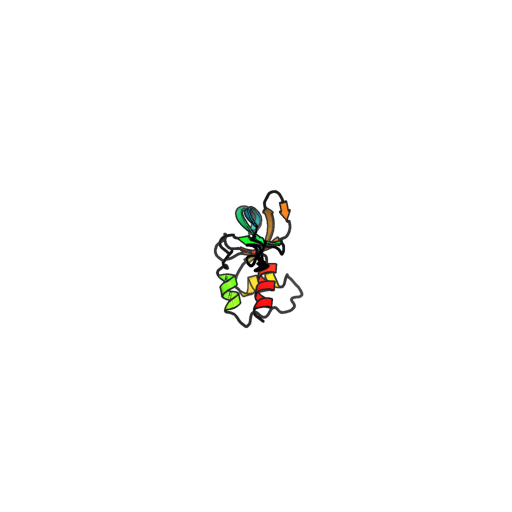 ? -7.748 -1.203 -2.547 1.00 88.94 116 PHE A N 1
ATOM 891 C CA . PHE A 1 116 ? -8.047 -2.360 -1.710 1.00 88.94 116 PHE A CA 1
ATOM 892 C C . PHE A 1 116 ? -8.867 -3.397 -2.471 1.00 88.94 116 PHE A C 1
ATOM 894 O O . PHE A 1 116 ? -9.946 -3.113 -2.990 1.00 88.94 116 PHE A O 1
ATOM 901 N N . GLY A 1 117 ? -8.374 -4.633 -2.461 1.00 83.12 117 GLY A N 1
ATOM 902 C CA . GLY A 1 117 ? -9.106 -5.811 -2.898 1.00 83.12 117 GLY A CA 1
ATOM 903 C C . GLY A 1 117 ? -10.377 -6.049 -2.075 1.00 83.12 117 GLY A C 1
ATOM 904 O O . GLY A 1 117 ? -10.582 -5.458 -1.015 1.00 83.12 117 GLY A O 1
ATOM 905 N N . LYS A 1 118 ? -11.226 -6.972 -2.542 1.00 78.75 118 LYS A N 1
ATOM 906 C CA . LYS A 1 118 ? -12.421 -7.410 -1.794 1.00 78.75 118 LYS A CA 1
ATOM 907 C C . LYS A 1 118 ? -12.050 -7.988 -0.424 1.00 78.75 118 LYS A C 1
ATOM 909 O O . LYS A 1 118 ? -12.767 -7.771 0.552 1.00 78.75 118 LYS A O 1
ATOM 914 N N . ASP A 1 119 ? -10.896 -8.644 -0.348 1.00 78.12 119 ASP A N 1
ATOM 915 C CA . ASP A 1 119 ? -10.274 -9.035 0.910 1.00 78.12 119 ASP A CA 1
ATOM 916 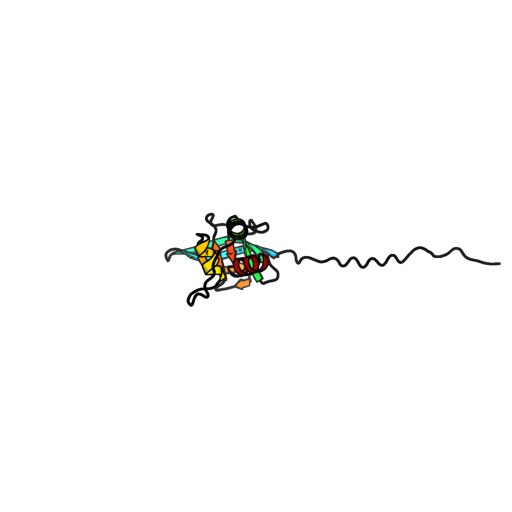C C . ASP A 1 119 ? -9.457 -7.861 1.451 1.00 78.12 119 ASP A C 1
ATOM 918 O O . ASP A 1 119 ? -8.548 -7.376 0.775 1.00 78.12 119 ASP A O 1
ATOM 922 N N . LYS A 1 120 ? -9.740 -7.434 2.684 1.00 66.94 120 LYS A N 1
ATOM 923 C CA . LYS A 1 120 ? -9.142 -6.229 3.289 1.00 66.94 120 LYS A CA 1
ATOM 924 C C . LYS A 1 120 ? -7.612 -6.249 3.361 1.00 66.94 120 LYS A C 1
ATOM 926 O O . LYS A 1 120 ? -7.000 -5.189 3.350 1.00 66.94 120 LYS A O 1
ATOM 931 N N . ASP A 1 121 ? -6.999 -7.432 3.365 1.00 80.12 121 ASP A N 1
ATOM 932 C CA . ASP A 1 121 ? -5.538 -7.554 3.430 1.00 80.12 121 ASP A CA 1
ATOM 933 C C . ASP A 1 121 ? -4.879 -7.508 2.041 1.00 80.12 121 ASP A C 1
ATOM 935 O O . ASP A 1 121 ? -3.664 -7.643 1.934 1.00 80.12 121 ASP A O 1
ATOM 939 N N . SER A 1 122 ? -5.660 -7.420 0.956 1.00 88.50 122 SER A N 1
ATOM 940 C CA . SER A 1 122 ? -5.164 -7.274 -0.419 1.00 88.50 122 SER A CA 1
ATOM 941 C C . SER A 1 122 ? -5.133 -5.794 -0.767 1.00 88.50 122 SER A C 1
ATOM 943 O O . SER A 1 122 ? -6.190 -5.181 -0.857 1.00 88.50 122 SER A O 1
ATOM 945 N N . PHE A 1 123 ? -3.964 -5.219 -1.028 1.00 91.75 123 PHE A N 1
ATOM 946 C CA . PHE A 1 123 ? -3.882 -3.849 -1.533 1.00 91.75 123 PHE A CA 1
ATOM 947 C C . PHE A 1 123 ? -2.644 -3.634 -2.402 1.00 91.75 123 PHE A C 1
ATOM 949 O O . PHE A 1 123 ? -1.645 -4.341 -2.261 1.00 91.75 123 PHE A O 1
ATOM 956 N N . VAL A 1 124 ? -2.707 -2.635 -3.277 1.00 90.62 124 VAL A N 1
ATOM 957 C CA . VAL A 1 124 ? -1.559 -2.064 -4.004 1.00 90.62 124 VAL A CA 1
ATOM 958 C C . VAL A 1 124 ? -1.705 -0.550 -4.037 1.00 90.62 124 VAL A C 1
ATOM 960 O O . VAL A 1 124 ? -2.822 -0.040 -3.969 1.00 90.62 124 VAL A O 1
ATOM 963 N N . SER A 1 125 ? -0.615 0.188 -4.197 1.00 89.75 125 SER A N 1
ATOM 964 C CA . SER A 1 125 ? -0.708 1.608 -4.508 1.00 89.75 125 SER A CA 1
ATOM 965 C C . SER A 1 125 ? -1.273 1.814 -5.905 1.00 89.75 125 SER A C 1
ATOM 967 O O . SER A 1 125 ? -1.015 1.043 -6.828 1.00 89.75 125 SER A O 1
ATOM 969 N N . THR A 1 126 ? -2.037 2.879 -6.093 1.00 83.19 126 THR A N 1
ATOM 970 C CA . THR A 1 126 ? -2.651 3.176 -7.392 1.00 83.19 126 THR A CA 1
ATOM 971 C C . THR A 1 126 ? -1.605 3.450 -8.481 1.00 83.19 126 THR A C 1
ATOM 973 O O . THR A 1 126 ? -1.821 3.116 -9.644 1.00 83.19 126 THR A O 1
ATOM 976 N N . GLY A 1 127 ? -0.412 3.930 -8.108 1.00 79.69 127 GLY A N 1
ATOM 977 C CA . GLY A 1 127 ? 0.745 4.003 -9.010 1.00 79.69 127 GLY A CA 1
ATOM 978 C C . GLY A 1 127 ? 1.162 2.643 -9.587 1.00 79.69 127 GLY A C 1
ATOM 979 O O . GLY A 1 127 ? 1.487 2.565 -10.767 1.00 79.69 127 GLY A O 1
ATOM 980 N N . PHE A 1 128 ? 1.060 1.567 -8.799 1.00 80.25 128 PHE A N 1
ATOM 981 C CA . PHE A 1 128 ? 1.341 0.205 -9.262 1.00 80.25 128 PHE A CA 1
ATOM 982 C C . PHE A 1 128 ? 0.368 -0.225 -10.370 1.00 80.25 128 PHE A C 1
ATOM 984 O O . PHE A 1 128 ? 0.771 -0.852 -11.345 1.00 80.25 128 PHE A O 1
ATOM 991 N N . LEU A 1 129 ? -0.919 0.126 -10.246 1.00 77.38 129 LEU A N 1
ATOM 992 C CA . LEU A 1 129 ? -1.939 -0.204 -11.250 1.00 77.38 129 LEU A CA 1
ATOM 993 C C . LEU A 1 129 ? -1.694 0.514 -12.578 1.00 77.38 129 LEU A C 1
ATOM 995 O O . LEU A 1 129 ? -1.809 -0.101 -13.637 1.00 77.38 129 LEU A O 1
ATOM 999 N N . ARG A 1 130 ? -1.319 1.796 -12.518 1.00 74.31 130 ARG A N 1
ATOM 1000 C CA . ARG A 1 130 ? -0.973 2.588 -13.704 1.00 74.31 130 ARG A CA 1
ATOM 1001 C C . ARG A 1 130 ? 0.205 1.972 -14.459 1.00 74.31 130 ARG A C 1
ATOM 1003 O O . ARG A 1 130 ? 0.119 1.778 -15.667 1.00 74.31 130 ARG A O 1
ATOM 1010 N N . ASP A 1 131 ? 1.284 1.656 -13.749 1.00 73.62 131 ASP A N 1
ATOM 1011 C CA . ASP A 1 131 ? 2.504 1.135 -14.374 1.00 73.62 131 ASP A CA 1
ATOM 1012 C C . ASP A 1 131 ? 2.289 -0.287 -14.926 1.00 73.62 131 ASP A C 1
ATOM 1014 O O . ASP A 1 131 ? 2.820 -0.641 -15.981 1.00 73.62 131 ASP A O 1
ATOM 1018 N N . LEU A 1 132 ? 1.439 -1.084 -14.264 1.00 71.50 132 LEU A N 1
ATOM 1019 C CA . LEU A 1 132 ? 1.025 -2.391 -14.767 1.00 71.50 132 LEU A CA 1
ATOM 1020 C C . LEU A 1 132 ? 0.238 -2.279 -16.081 1.00 71.50 132 LEU A C 1
ATOM 1022 O O . LEU A 1 132 ? 0.493 -3.077 -16.978 1.00 71.50 132 LEU A O 1
ATOM 1026 N N . LYS A 1 133 ? -0.676 -1.305 -16.215 1.00 66.25 133 LYS A N 1
ATOM 1027 C CA . LYS A 1 133 ? -1.409 -1.055 -17.469 1.00 66.25 133 LYS A CA 1
ATOM 1028 C C . LYS A 1 133 ? -0.462 -0.638 -18.596 1.00 66.25 133 LYS A C 1
ATOM 1030 O O . LYS A 1 133 ? -0.485 -1.256 -19.650 1.00 66.25 133 LYS A O 1
ATOM 1035 N N . GLY A 1 134 ? 0.406 0.347 -18.354 1.00 63.12 134 GLY A N 1
ATOM 1036 C CA . GLY A 1 134 ? 1.350 0.834 -19.370 1.00 63.12 134 GLY A CA 1
ATOM 1037 C C . GLY A 1 134 ? 2.374 -0.208 -19.841 1.00 63.12 134 GLY A C 1
ATOM 1038 O O . GLY A 1 134 ? 3.039 0.008 -20.842 1.00 63.12 134 GLY A O 1
ATOM 1039 N N . SER A 1 135 ? 2.509 -1.334 -19.132 1.00 59.38 135 SER A N 1
ATOM 1040 C CA . SER A 1 135 ? 3.345 -2.472 -19.543 1.00 59.38 135 SER A CA 1
ATOM 1041 C C . SER A 1 135 ? 2.596 -3.523 -20.381 1.00 59.38 135 SER A C 1
ATOM 1043 O O . SER A 1 135 ? 3.209 -4.504 -20.803 1.00 59.38 135 SER A O 1
ATOM 1045 N N . LEU A 1 136 ? 1.273 -3.394 -20.537 1.00 55.44 136 LEU A N 1
ATOM 1046 C CA . LEU A 1 136 ? 0.420 -4.304 -21.314 1.00 55.44 136 LEU A CA 1
ATOM 1047 C C . LEU A 1 136 ? 0.084 -3.766 -22.714 1.00 55.44 136 LEU A C 1
ATOM 1049 O O . LEU A 1 136 ? -0.369 -4.548 -23.548 1.00 55.44 136 LEU A O 1
ATOM 1053 N N . GLU A 1 137 ? 0.288 -2.466 -22.938 1.00 49.75 137 GLU A N 1
ATOM 1054 C CA . GLU A 1 137 ? 0.187 -1.773 -24.233 1.00 49.75 137 GLU A CA 1
ATOM 1055 C C . GLU A 1 137 ? 1.508 -1.870 -25.016 1.00 49.75 137 GLU A C 1
ATOM 1057 O O . GLU A 1 137 ? 1.441 -2.039 -26.256 1.00 49.75 137 GLU A O 1
#

Foldseek 3Di:
DDDDDDDDDDDPPPPPPPPPQPPWAKDWKWKWFADVNDTDIDIAIWTAHPVRKIWGPVCPVHDPLLVVLLVDPDLDQDPDPDDDSLCSSLVVSVWDWGQIWMQDPNDTDGGFTWTADPPRSGIITSVVSVVSNVVND